Protein AF-A0A2N0QIT8-F1 (afdb_monomer_lite)

pLDDT: mean 92.12, std 13.11, range [33.28, 98.62]

Radius of gyration: 14.79 Å; chains: 1; bounding box: 33×36×39 Å

Structure (mmCIF, N/CA/C/O backbone):
data_AF-A0A2N0QIT8-F1
#
_entry.id   AF-A0A2N0QIT8-F1
#
loop_
_atom_site.group_PDB
_atom_site.id
_atom_site.type_symbol
_atom_site.label_atom_id
_atom_site.label_alt_id
_atom_site.label_comp_id
_atom_site.label_asym_id
_atom_site.label_entity_id
_atom_site.label_seq_id
_atom_site.pdbx_PDB_ins_code
_atom_site.Cartn_x
_atom_site.Cartn_y
_atom_site.Cartn_z
_atom_site.occupancy
_atom_site.B_iso_or_equiv
_atom_site.auth_seq_id
_atom_site.auth_comp_id
_atom_site.auth_asym_id
_atom_site.auth_atom_id
_atom_site.pdbx_PDB_model_num
ATOM 1 N N . MET A 1 1 ? -15.634 -8.622 -15.920 1.00 39.59 1 MET A N 1
ATOM 2 C CA . MET A 1 1 ? -16.348 -8.086 -14.737 1.00 39.59 1 MET A CA 1
ATOM 3 C C . MET A 1 1 ? -17.073 -9.160 -13.914 1.00 39.59 1 MET A C 1
ATOM 5 O O . MET A 1 1 ? -16.840 -9.204 -12.721 1.00 39.59 1 MET A O 1
ATOM 9 N N . ALA A 1 2 ? -17.852 -10.090 -14.490 1.00 33.28 2 ALA A N 1
ATOM 10 C CA . ALA A 1 2 ? -18.602 -11.099 -13.706 1.00 33.28 2 ALA A CA 1
ATOM 11 C C . ALA A 1 2 ? -17.757 -12.120 -12.899 1.00 33.28 2 ALA A C 1
ATOM 13 O O . ALA A 1 2 ? -18.268 -12.736 -11.969 1.00 33.28 2 ALA A O 1
ATOM 14 N N . LYS A 1 3 ? -16.472 -12.309 -13.239 1.00 34.22 3 LYS A N 1
ATOM 15 C CA . LYS A 1 3 ? -15.579 -13.258 -12.545 1.00 34.22 3 LYS A CA 1
ATOM 16 C C . LYS A 1 3 ? -14.963 -12.686 -11.257 1.00 34.22 3 LYS A C 1
ATOM 18 O O . LYS A 1 3 ? -14.704 -13.454 -10.345 1.00 34.22 3 LYS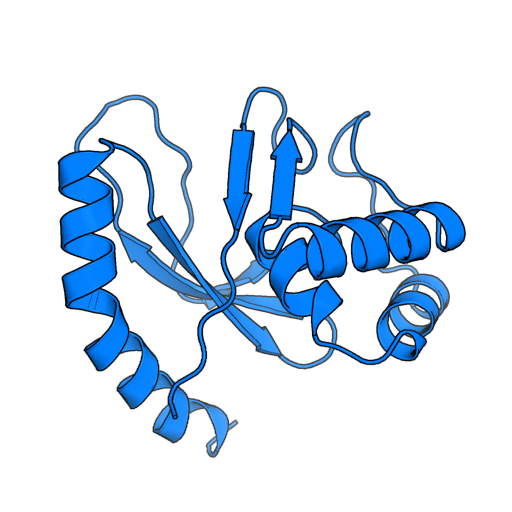 A O 1
ATOM 23 N N . ILE A 1 4 ? -14.802 -11.361 -11.200 1.00 46.97 4 ILE A N 1
ATOM 24 C CA . ILE A 1 4 ? -14.227 -10.601 -10.074 1.00 46.97 4 ILE A CA 1
ATOM 25 C C . ILE A 1 4 ? -15.217 -10.605 -8.893 1.00 46.97 4 ILE A C 1
ATOM 27 O O . ILE A 1 4 ? -14.884 -10.952 -7.771 1.00 46.97 4 ILE A O 1
ATOM 31 N N . VAL A 1 5 ? -16.507 -10.401 -9.172 1.00 50.84 5 VAL A N 1
ATOM 32 C CA . VAL A 1 5 ? -17.543 -10.272 -8.130 1.00 50.84 5 VAL A CA 1
ATOM 33 C C . VAL A 1 5 ? -17.703 -11.527 -7.254 1.00 50.84 5 VAL A C 1
ATOM 35 O O . VAL A 1 5 ? -17.998 -11.411 -6.072 1.00 50.84 5 VAL A O 1
ATOM 38 N N . LYS A 1 6 ? -17.518 -12.742 -7.788 1.00 46.09 6 LYS A N 1
ATOM 39 C CA . LYS A 1 6 ? -17.851 -13.975 -7.046 1.00 46.09 6 LYS A CA 1
ATOM 40 C C . LYS A 1 6 ? -16.745 -14.455 -6.097 1.00 46.09 6 LYS A C 1
ATOM 42 O O . LYS A 1 6 ? -17.067 -15.057 -5.078 1.00 46.09 6 LYS A O 1
ATOM 47 N N . SER A 1 7 ? -15.473 -14.225 -6.429 1.00 57.84 7 SER A N 1
ATOM 48 C CA . SER A 1 7 ? -14.339 -14.545 -5.547 1.00 57.84 7 SER A CA 1
ATOM 49 C C . SER A 1 7 ? -14.193 -13.522 -4.428 1.00 57.84 7 SER A C 1
ATOM 51 O O . SER A 1 7 ? -13.917 -13.890 -3.289 1.00 57.84 7 SER A O 1
ATOM 53 N N . ASP A 1 8 ? -14.445 -12.253 -4.740 1.00 61.09 8 ASP A N 1
ATOM 54 C CA . ASP A 1 8 ? -14.112 -11.148 -3.846 1.00 61.09 8 ASP A CA 1
ATOM 55 C C . ASP A 1 8 ? -15.169 -10.974 -2.745 1.00 61.09 8 ASP A C 1
ATOM 57 O O . ASP A 1 8 ? -14.821 -10.645 -1.614 1.00 61.09 8 ASP A O 1
ATOM 61 N N . ILE A 1 9 ? -16.438 -11.326 -3.018 1.00 61.03 9 ILE A N 1
ATOM 62 C CA . ILE A 1 9 ? -17.495 -11.423 -1.989 1.00 61.03 9 ILE A CA 1
ATOM 63 C C . ILE A 1 9 ? -17.109 -12.426 -0.890 1.00 61.03 9 ILE A C 1
ATOM 65 O O . ILE A 1 9 ? -17.335 -12.161 0.291 1.00 61.03 9 ILE A O 1
ATOM 69 N N . ASN A 1 10 ? -16.493 -13.557 -1.255 1.00 79.62 10 ASN A N 1
ATOM 70 C CA . ASN A 1 10 ? -16.022 -14.521 -0.261 1.00 79.62 10 ASN A CA 1
ATOM 71 C C . ASN A 1 10 ? -14.862 -13.935 0.556 1.00 79.62 10 ASN A C 1
ATOM 73 O O 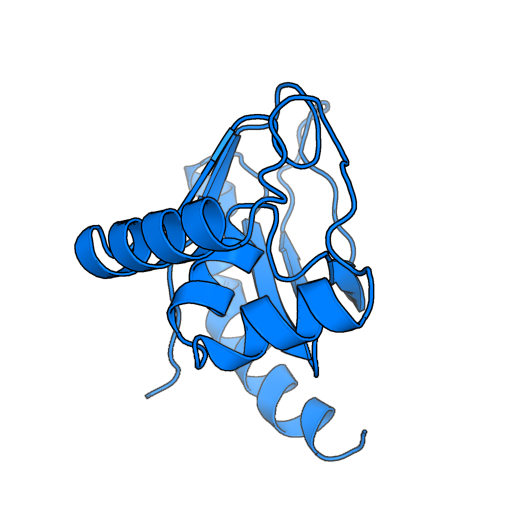. ASN A 1 10 ? -14.850 -14.085 1.776 1.00 79.62 10 ASN A O 1
ATOM 77 N N . LEU A 1 11 ? -13.935 -13.214 -0.083 1.00 86.75 11 LEU A N 1
ATOM 78 C CA . LEU A 1 11 ? -12.792 -12.615 0.604 1.00 86.75 11 LEU A CA 1
ATOM 79 C C . LEU A 1 11 ? -13.220 -11.556 1.626 1.00 86.75 11 LEU A C 1
ATOM 81 O O . LEU A 1 11 ? -12.782 -11.630 2.773 1.00 86.75 11 LEU A O 1
ATOM 85 N N . SER A 1 12 ? -14.110 -10.628 1.253 1.00 88.50 12 SER A N 1
ATOM 86 C CA . SER A 1 12 ? -14.644 -9.633 2.194 1.00 88.50 12 SER A CA 1
ATOM 87 C C . SER A 1 12 ? -15.321 -10.300 3.383 1.00 88.50 12 SER A C 1
ATOM 89 O O . SER A 1 12 ? -15.049 -9.935 4.520 1.00 88.50 12 SER A O 1
ATOM 91 N N . SER A 1 13 ? -16.153 -11.321 3.145 1.00 89.06 13 SER A N 1
ATOM 92 C CA . SER A 1 13 ? -16.876 -11.997 4.230 1.00 89.06 13 SER A CA 1
ATOM 93 C C . SER A 1 13 ? -15.952 -12.689 5.239 1.00 89.06 13 SER A C 1
ATOM 95 O O . SER A 1 13 ? -16.249 -12.703 6.431 1.00 89.06 13 SER A O 1
ATOM 97 N N . VAL A 1 14 ? -14.818 -13.227 4.775 1.00 91.19 14 VAL A N 1
ATOM 98 C CA . VAL A 1 14 ? -13.813 -13.880 5.626 1.00 91.19 14 VAL A CA 1
ATOM 99 C C . VAL A 1 14 ? -12.943 -12.848 6.343 1.00 91.19 14 VAL A C 1
ATOM 101 O O . VAL A 1 14 ? -12.604 -13.036 7.509 1.00 91.19 14 VAL A O 1
ATOM 104 N N . ALA A 1 15 ? -12.586 -11.756 5.667 1.00 93.25 15 ALA A N 1
ATOM 105 C CA . ALA A 1 15 ? -11.716 -10.724 6.219 1.00 93.25 15 ALA A CA 1
ATOM 106 C C . ALA A 1 15 ? -12.429 -9.817 7.229 1.00 93.25 15 ALA A C 1
ATOM 108 O O . ALA A 1 15 ? -11.805 -9.367 8.188 1.00 93.25 15 ALA A O 1
ATOM 109 N N . PHE A 1 16 ? -13.725 -9.559 7.034 1.00 94.56 16 PHE A N 1
ATOM 110 C CA . PHE A 1 16 ? -14.477 -8.560 7.794 1.00 94.56 16 PHE A CA 1
ATOM 111 C C . PHE A 1 16 ? -14.381 -8.734 9.321 1.00 94.56 16 PHE A C 1
ATOM 113 O O . PHE A 1 16 ?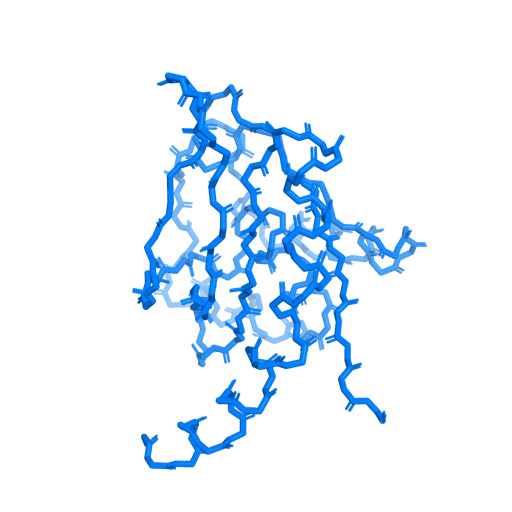 -14.059 -7.748 9.985 1.00 94.56 16 PHE A O 1
ATOM 120 N N . PRO A 1 17 ? -14.561 -9.937 9.913 1.00 95.50 17 PRO A N 1
ATOM 121 C CA . PRO A 1 17 ? -14.438 -10.103 11.364 1.00 95.50 17 PRO A CA 1
ATOM 122 C C . PRO A 1 17 ? -13.044 -9.739 11.893 1.00 95.50 17 PRO A C 1
ATOM 124 O O . PRO A 1 17 ? -12.923 -9.092 12.930 1.00 95.50 17 PRO A O 1
ATOM 127 N N . VAL A 1 18 ? -11.989 -10.098 11.153 1.00 95.50 18 VAL A N 1
ATOM 128 C CA . VAL A 1 18 ? -10.598 -9.782 11.516 1.00 95.50 18 VAL A CA 1
ATOM 129 C C . VAL A 1 18 ? -10.332 -8.285 11.378 1.00 95.50 18 VAL A C 1
ATOM 131 O O . VAL A 1 18 ? -9.702 -7.678 12.241 1.00 95.50 18 VAL A O 1
ATOM 134 N N . MET A 1 19 ? -10.832 -7.663 10.309 1.00 96.75 19 MET A N 1
ATOM 135 C CA . MET A 1 19 ? -10.723 -6.218 10.117 1.00 96.75 19 MET A CA 1
ATOM 136 C C . MET A 1 19 ? -11.428 -5.449 11.236 1.00 96.75 19 MET A C 1
ATOM 138 O O . MET A 1 19 ? -10.907 -4.430 11.687 1.00 96.75 19 MET A O 1
ATOM 142 N N . GLN A 1 20 ? -12.588 -5.933 11.690 1.00 97.69 20 GLN A N 1
ATOM 143 C CA . GLN A 1 20 ? -13.342 -5.311 12.772 1.00 97.69 20 GLN A CA 1
ATOM 144 C C . GLN A 1 20 ? -12.558 -5.380 14.086 1.00 97.69 20 GLN A C 1
ATOM 146 O O . GLN A 1 20 ? -12.359 -4.347 14.722 1.00 97.69 20 GLN A O 1
ATOM 151 N N . GLU A 1 21 ? -12.028 -6.555 14.438 1.00 97.50 21 GLU A N 1
ATOM 152 C CA . GLU A 1 21 ? -11.174 -6.726 15.620 1.00 97.50 21 GLU A CA 1
ATOM 153 C C . GLU A 1 21 ? -9.946 -5.800 15.572 1.00 97.50 21 GLU A C 1
ATOM 155 O O . GLU A 1 21 ? -9.608 -5.151 16.564 1.00 97.50 21 GLU A O 1
ATOM 160 N N . LEU A 1 22 ? -9.289 -5.690 14.412 1.00 96.69 22 LEU A N 1
ATOM 161 C CA . LEU A 1 22 ? -8.145 -4.793 14.229 1.00 96.69 22 LEU A CA 1
ATOM 162 C C . LEU A 1 22 ? -8.534 -3.321 14.387 1.00 96.69 22 LEU A C 1
ATOM 164 O O . LEU A 1 22 ? -7.817 -2.579 15.059 1.00 96.69 22 LEU A O 1
ATOM 168 N N . CYS A 1 23 ? -9.656 -2.899 13.803 1.00 97.44 23 CYS A N 1
ATOM 169 C CA . CYS A 1 23 ? -10.144 -1.528 13.918 1.00 97.44 23 CYS A CA 1
ATOM 170 C C . CYS A 1 23 ? -10.463 -1.177 15.375 1.00 97.44 23 CYS A C 1
ATOM 172 O O . CYS A 1 23 ? -10.069 -0.114 15.851 1.00 97.44 23 CYS A O 1
ATOM 174 N N . GLU A 1 24 ? -11.140 -2.073 16.096 1.00 96.81 24 GLU A N 1
ATOM 175 C CA . GLU A 1 24 ? -11.484 -1.893 17.510 1.00 96.81 24 GLU A CA 1
ATOM 176 C C . GLU A 1 24 ? -10.228 -1.840 18.390 1.00 96.81 24 GLU A C 1
ATOM 178 O O . GLU A 1 24 ? -10.102 -0.974 19.255 1.00 96.81 24 GLU A O 1
ATOM 183 N N . LYS A 1 25 ? -9.258 -2.724 18.141 1.00 97.31 25 LYS A N 1
ATOM 184 C CA . LYS A 1 25 ? -8.025 -2.814 18.930 1.00 97.31 25 LYS A CA 1
ATOM 185 C C . LYS A 1 25 ? -7.065 -1.652 18.695 1.00 97.31 25 LYS A C 1
ATOM 187 O O . LYS A 1 25 ? -6.402 -1.216 19.633 1.00 97.31 25 LYS A O 1
ATOM 192 N N . LEU A 1 26 ? -6.935 -1.202 17.449 1.00 95.62 26 LEU A N 1
ATOM 193 C CA . LEU A 1 26 ? -5.972 -0.168 17.067 1.00 95.62 26 LEU A CA 1
ATOM 194 C C . LEU 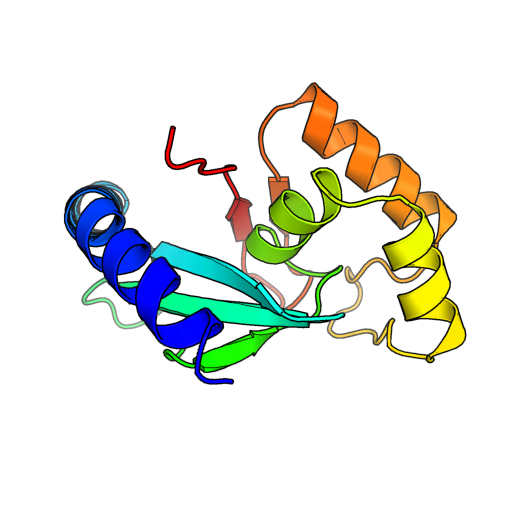A 1 26 ? -6.574 1.233 17.096 1.00 95.62 26 LEU A C 1
ATOM 196 O O . LEU A 1 26 ? -5.820 2.195 17.157 1.00 95.62 26 LEU A O 1
ATOM 200 N N . SER A 1 27 ? -7.906 1.355 17.074 1.00 96.00 27 SER A N 1
ATOM 201 C CA . SER A 1 27 ? -8.595 2.632 16.847 1.00 96.00 27 SER A CA 1
ATOM 202 C C . SER A 1 27 ? -8.145 3.311 15.548 1.00 96.00 27 SER A C 1
ATOM 204 O O . SER A 1 27 ? -8.102 4.533 15.455 1.00 96.00 27 SER A O 1
ATOM 206 N N . GLU A 1 28 ? -7.825 2.509 14.530 1.00 96.25 28 GLU A N 1
ATOM 207 C CA . GLU A 1 28 ? -7.332 2.965 13.232 1.00 96.25 28 GLU A CA 1
ATOM 208 C C . GLU A 1 28 ? -8.162 2.395 12.086 1.00 96.25 28 GLU A C 1
ATOM 210 O O . GLU A 1 28 ? -8.808 1.356 12.213 1.00 96.25 28 GLU A O 1
ATOM 215 N N . THR A 1 29 ? -8.148 3.088 10.947 1.00 97.25 29 THR A N 1
ATOM 216 C CA . THR A 1 29 ? -8.877 2.636 9.753 1.00 97.25 29 THR A CA 1
ATOM 217 C C . THR A 1 29 ? -8.213 1.402 9.154 1.00 97.25 29 THR A C 1
ATOM 219 O O . THR A 1 29 ? -7.017 1.412 8.869 1.00 97.25 29 THR A O 1
ATOM 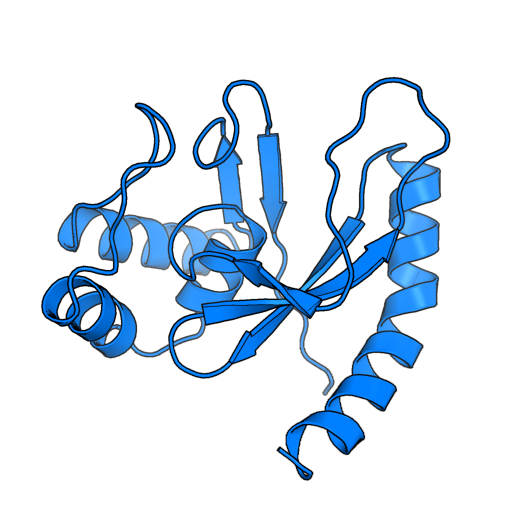222 N N . VAL A 1 30 ? -9.004 0.361 8.903 1.00 97.75 30 VAL A N 1
ATOM 223 C CA . VAL A 1 30 ? -8.553 -0.887 8.282 1.00 97.75 30 VAL A CA 1
ATOM 224 C C . VAL A 1 30 ? -9.128 -0.975 6.875 1.00 97.75 30 VAL A C 1
ATOM 226 O O . VAL A 1 30 ? -10.336 -0.850 6.681 1.00 97.75 30 VAL A O 1
ATOM 229 N N . ILE A 1 31 ? -8.260 -1.184 5.885 1.00 97.06 31 ILE A N 1
ATOM 230 C CA . ILE A 1 31 ? -8.624 -1.220 4.465 1.00 97.06 31 ILE A CA 1
ATOM 231 C C . ILE A 1 31 ? -8.165 -2.550 3.877 1.00 97.06 31 ILE A C 1
ATOM 233 O O . ILE A 1 31 ? -6.993 -2.907 3.989 1.00 97.06 31 ILE A O 1
ATOM 237 N N . LEU A 1 32 ? -9.073 -3.252 3.207 1.00 96.38 32 LEU A N 1
ATOM 238 C CA . LEU A 1 32 ? -8.760 -4.412 2.385 1.00 96.38 32 LEU A CA 1
ATOM 239 C C . LEU A 1 32 ? -8.705 -3.986 0.923 1.00 96.38 32 LEU A C 1
ATOM 241 O O . LEU A 1 32 ? -9.658 -3.405 0.404 1.00 96.38 32 LEU A O 1
ATOM 245 N N . THR A 1 33 ? -7.609 -4.307 0.243 1.00 95.94 33 THR A N 1
ATOM 246 C CA . THR A 1 33 ? -7.431 -3.994 -1.177 1.00 95.94 33 THR A CA 1
ATOM 247 C C . THR A 1 33 ? -7.107 -5.224 -2.003 1.00 95.94 33 THR A C 1
ATOM 249 O O . THR A 1 33 ? -6.413 -6.124 -1.537 1.00 95.94 33 THR A O 1
ATOM 252 N N . ILE A 1 34 ? -7.534 -5.210 -3.261 1.00 95.44 34 ILE A N 1
ATOM 253 C CA . ILE A 1 34 ? -7.200 -6.221 -4.269 1.00 95.44 34 ILE A CA 1
ATOM 254 C C . ILE A 1 34 ? -6.538 -5.572 -5.484 1.00 95.44 34 ILE A C 1
ATOM 256 O O . ILE A 1 34 ? -6.704 -4.377 -5.726 1.00 95.44 34 ILE A O 1
ATOM 260 N N . VAL A 1 35 ? -5.812 -6.365 -6.269 1.00 95.12 35 VAL A N 1
ATOM 261 C CA . VAL A 1 35 ? -5.263 -5.923 -7.558 1.00 95.12 35 VAL A CA 1
ATOM 262 C C . VAL A 1 35 ? -6.335 -6.054 -8.636 1.00 95.12 35 VAL A C 1
ATOM 264 O O . VAL A 1 35 ? -6.942 -7.113 -8.785 1.00 95.12 35 VAL A O 1
ATOM 267 N N . SER A 1 36 ? -6.528 -5.000 -9.426 1.00 93.19 36 SER A N 1
ATOM 268 C CA . SER A 1 36 ? -7.309 -5.030 -10.663 1.00 93.19 36 SER A CA 1
ATOM 269 C C . SER A 1 36 ? -6.523 -4.333 -11.768 1.00 93.19 36 SER A C 1
ATOM 271 O O . SER A 1 36 ? -6.372 -3.110 -11.765 1.00 93.19 36 SER A O 1
ATOM 273 N N . ASP A 1 37 ? -6.038 -5.118 -12.728 1.00 91.94 37 ASP A N 1
ATOM 274 C CA . ASP A 1 37 ? -5.130 -4.673 -13.788 1.00 91.94 37 ASP A CA 1
ATOM 275 C C . ASP A 1 37 ? -3.881 -3.969 -13.220 1.00 91.94 37 ASP A C 1
ATOM 277 O O . ASP A 1 37 ? -3.079 -4.595 -12.532 1.00 91.94 37 ASP A O 1
ATOM 281 N N . LEU A 1 38 ? -3.712 -2.673 -13.502 1.00 96.06 38 LEU A N 1
ATOM 282 C CA . LEU A 1 38 ? -2.598 -1.839 -13.032 1.00 96.06 38 LEU A CA 1
ATOM 283 C C . LEU A 1 38 ? -2.996 -0.926 -11.863 1.00 96.06 38 LEU A C 1
ATOM 285 O O . LEU A 1 38 ? -2.345 0.084 -11.610 1.00 96.06 38 LEU A O 1
ATOM 289 N N . ASN A 1 39 ? -4.076 -1.265 -11.158 1.00 95.38 39 ASN A N 1
ATOM 290 C CA . ASN A 1 39 ? -4.580 -0.508 -10.018 1.00 95.38 39 ASN A CA 1
ATOM 291 C C . ASN A 1 39 ? -4.791 -1.411 -8.803 1.00 95.38 39 ASN A C 1
ATOM 293 O O . ASN A 1 39 ? -4.998 -2.621 -8.928 1.00 95.38 39 ASN A O 1
ATOM 297 N N . ALA A 1 40 ? -4.814 -0.794 -7.626 1.00 96.38 40 ALA A N 1
ATOM 298 C CA . ALA A 1 40 ? -5.403 -1.388 -6.436 1.00 96.38 40 ALA A CA 1
ATOM 299 C C . ALA A 1 40 ? -6.849 -0.892 -6.280 1.00 96.38 40 ALA A C 1
ATOM 301 O O . ALA A 1 40 ? -7.168 0.251 -6.607 1.00 96.38 40 ALA A O 1
ATOM 302 N N . ILE A 1 41 ? -7.735 -1.749 -5.782 1.00 96.00 41 ILE A N 1
ATOM 303 C CA . ILE A 1 41 ? -9.137 -1.424 -5.508 1.00 96.00 41 ILE A CA 1
ATOM 304 C C . ILE A 1 41 ? -9.406 -1.661 -4.031 1.00 96.00 41 ILE A C 1
ATOM 306 O O . ILE A 1 41 ? -9.111 -2.739 -3.520 1.00 96.00 41 ILE A O 1
ATOM 310 N N . CYS A 1 42 ? -9.990 -0.674 -3.358 1.00 96.00 42 CYS A N 1
ATOM 311 C CA . CYS A 1 42 ? -10.529 -0.818 -2.010 1.00 96.00 42 CYS A CA 1
ATOM 312 C C . CYS A 1 42 ? -11.749 -1.745 -2.045 1.00 96.00 42 CYS A C 1
ATOM 314 O O . CYS A 1 42 ? -12.812 -1.368 -2.538 1.00 96.00 42 CYS A O 1
ATOM 316 N N . LEU A 1 43 ? -11.585 -2.971 -1.559 1.00 94.88 43 LEU A N 1
ATOM 317 C CA . LEU A 1 43 ? -12.634 -3.983 -1.535 1.00 94.88 43 LEU A CA 1
ATOM 318 C C . LEU A 1 43 ? -13.527 -3.846 -0.296 1.00 94.88 43 LEU A C 1
ATOM 320 O O . LEU A 1 43 ? -14.734 -4.049 -0.396 1.00 94.88 43 LEU A O 1
ATOM 324 N N . GLU A 1 44 ? -12.942 -3.502 0.849 1.00 95.44 44 GLU A N 1
ATOM 325 C CA . GLU A 1 44 ? -13.657 -3.306 2.111 1.00 95.44 44 GLU A CA 1
ATOM 326 C C . GLU A 1 44 ? -12.928 -2.275 2.979 1.00 95.44 44 GLU A C 1
ATOM 328 O O . GLU A 1 44 ? -11.700 -2.158 2.914 1.00 95.44 44 GLU A O 1
ATOM 333 N N . VAL A 1 45 ? -13.669 -1.530 3.798 1.00 96.44 45 VAL A N 1
ATOM 334 C CA . VAL A 1 45 ? -13.096 -0.556 4.735 1.00 96.44 45 VAL A CA 1
ATOM 335 C C . VAL A 1 45 ? -13.892 -0.504 6.034 1.00 96.44 45 VAL A C 1
ATOM 337 O O . VAL A 1 45 ? -15.114 -0.402 6.026 1.00 96.44 45 VAL A O 1
ATOM 340 N N . ILE A 1 46 ? -13.183 -0.508 7.162 1.00 96.94 46 ILE A N 1
ATOM 341 C CA . ILE A 1 46 ? -13.753 -0.268 8.490 1.00 96.94 46 ILE A CA 1
ATOM 342 C C . ILE A 1 46 ? -13.042 0.937 9.091 1.00 96.94 46 ILE A C 1
ATOM 344 O O . ILE A 1 46 ? -11.813 0.990 9.136 1.00 96.94 46 ILE A O 1
ATOM 348 N N . THR A 1 47 ? -13.822 1.921 9.531 1.00 96.19 47 THR A N 1
ATOM 349 C CA . THR A 1 47 ? -13.300 3.148 10.134 1.00 96.19 47 THR A CA 1
ATOM 350 C C . THR A 1 47 ? -13.686 3.235 11.608 1.00 96.19 47 THR A C 1
ATOM 352 O O . THR A 1 47 ? -14.855 3.003 11.922 1.00 96.19 47 THR A O 1
ATOM 355 N N . PRO A 1 48 ? -12.778 3.679 12.487 1.00 95.19 48 PRO A N 1
ATOM 356 C CA . PRO A 1 48 ? -13.096 3.955 13.882 1.00 95.19 48 PRO A CA 1
ATOM 357 C C . PRO A 1 48 ? -14.041 5.159 14.016 1.00 95.19 48 PRO A C 1
ATOM 359 O O . PRO A 1 48 ? -14.096 6.048 13.149 1.00 95.19 48 PRO A O 1
ATOM 362 N N . ASP A 1 49 ? -14.762 5.222 15.133 1.00 92.62 49 ASP A N 1
ATOM 363 C CA . ASP A 1 49 ? -15.582 6.378 15.504 1.00 92.62 49 ASP A CA 1
ATOM 364 C C . ASP A 1 49 ? -14.728 7.467 16.171 1.00 92.62 49 ASP A C 1
ATOM 366 O O . ASP A 1 49 ? -14.750 7.677 17.381 1.00 92.62 49 ASP A O 1
ATOM 370 N N . GLN A 1 50 ? -13.900 8.125 15.360 1.00 91.69 50 GLN A N 1
ATOM 371 C CA . GLN A 1 50 ? -13.071 9.251 15.782 1.00 91.69 50 GLN A CA 1
ATOM 372 C C . GLN A 1 50 ? -13.158 10.413 14.780 1.00 91.69 50 GLN A C 1
ATOM 374 O O . GLN A 1 50 ? -13.428 10.183 13.593 1.00 91.69 50 GLN A O 1
ATOM 379 N N . PRO A 1 51 ? -12.932 11.664 15.231 1.00 88.56 51 PRO A N 1
ATOM 380 C CA . PRO A 1 51 ? -13.073 12.850 14.387 1.00 88.56 51 PRO A CA 1
ATOM 381 C C . PRO A 1 51 ? -11.982 12.971 13.315 1.00 88.56 51 PRO A C 1
ATOM 383 O O . PRO A 1 51 ? -12.254 13.495 12.239 1.00 88.56 51 PRO A O 1
ATOM 386 N N . ILE A 1 52 ? -10.765 12.485 13.584 1.00 90.00 52 ILE A N 1
ATOM 387 C CA . ILE A 1 52 ? -9.650 12.488 12.629 1.00 90.00 52 ILE A CA 1
ATOM 388 C C . ILE A 1 52 ? -9.292 11.043 12.313 1.00 90.00 52 ILE A C 1
ATOM 390 O O . ILE A 1 52 ? -8.882 10.300 13.196 1.00 90.00 52 ILE A O 1
ATOM 394 N N . LYS A 1 53 ? -9.462 10.646 11.054 1.00 91.25 53 LYS A N 1
ATOM 395 C CA . LYS A 1 53 ? -9.150 9.303 10.565 1.00 91.25 53 LYS A CA 1
ATOM 396 C C . LYS A 1 53 ? -8.827 9.328 9.083 1.00 91.25 53 LYS A C 1
ATOM 398 O O . LYS A 1 53 ? -9.313 10.192 8.350 1.00 91.25 53 LYS A O 1
ATOM 403 N N . VAL A 1 54 ? -8.057 8.341 8.642 1.00 91.12 54 VAL A N 1
ATOM 404 C CA . VAL A 1 54 ? -7.886 8.065 7.215 1.00 91.12 54 VAL A CA 1
ATOM 405 C C . VAL A 1 54 ? -9.244 7.676 6.637 1.00 91.12 54 VAL A C 1
ATOM 407 O O . VAL A 1 54 ? -9.952 6.846 7.197 1.00 91.12 54 VAL A O 1
ATOM 410 N N . SER A 1 55 ? -9.630 8.290 5.520 1.00 85.56 55 SER A N 1
ATOM 411 C CA . SER A 1 55 ? -10.889 7.968 4.851 1.00 85.56 55 SER A CA 1
ATOM 412 C C . SER A 1 55 ? -10.636 7.246 3.531 1.00 85.56 55 SER A C 1
ATOM 414 O O . SER A 1 55 ? -9.780 7.615 2.725 1.00 85.56 55 SER A O 1
ATOM 416 N N . SER A 1 56 ? -11.406 6.189 3.303 1.00 91.81 56 SER A N 1
ATOM 417 C CA . SER A 1 56 ? -11.478 5.467 2.038 1.00 91.81 56 SER A CA 1
ATOM 418 C C . SER A 1 56 ? -12.923 5.035 1.813 1.00 91.81 56 SER A C 1
ATOM 420 O O . SER A 1 56 ? -13.743 5.087 2.729 1.00 91.81 56 SER A O 1
ATOM 422 N N . THR A 1 57 ? -13.246 4.624 0.594 1.00 92.81 57 THR A N 1
ATOM 423 C CA . THR A 1 57 ? -14.573 4.126 0.232 1.00 92.81 57 THR A CA 1
ATOM 424 C C . THR A 1 57 ? -14.440 2.815 -0.519 1.00 92.81 57 THR A C 1
ATOM 426 O O . THR A 1 57 ? -13.464 2.591 -1.238 1.00 92.81 57 THR A O 1
ATOM 429 N N . GLN A 1 58 ? -15.419 1.931 -0.354 1.00 94.25 58 GLN A N 1
ATOM 430 C CA . GLN A 1 58 ? -15.494 0.714 -1.149 1.00 94.25 58 GLN A CA 1
ATOM 431 C C . GLN A 1 58 ? -15.557 1.064 -2.645 1.00 94.25 58 GLN A C 1
ATOM 433 O O . GLN A 1 58 ? -16.253 1.996 -3.051 1.00 94.25 58 GLN A O 1
ATOM 438 N N . GLY A 1 59 ? -14.789 0.348 -3.462 1.00 93.25 59 GLY A N 1
ATOM 439 C CA . GLY A 1 59 ? -14.628 0.607 -4.892 1.00 93.25 59 GLY A CA 1
ATOM 440 C C . GLY A 1 59 ? -13.651 1.735 -5.239 1.00 93.25 59 GLY A C 1
ATOM 441 O O . GLY A 1 59 ? -13.411 1.963 -6.425 1.00 93.25 59 GLY A O 1
ATOM 442 N N . LYS A 1 60 ? -13.059 2.431 -4.255 1.00 95.25 60 LYS A N 1
ATOM 443 C CA . LYS A 1 60 ? -12.028 3.447 -4.516 1.00 95.25 60 LYS A CA 1
ATOM 444 C C . LYS A 1 60 ? -10.844 2.818 -5.253 1.00 95.25 60 LYS A C 1
ATOM 446 O O . LYS A 1 60 ? -10.302 1.805 -4.813 1.00 95.25 60 LYS A O 1
ATOM 451 N N . ILE A 1 61 ? -10.447 3.452 -6.353 1.00 95.44 61 ILE A N 1
ATOM 452 C CA . ILE A 1 61 ? -9.253 3.099 -7.123 1.00 95.44 61 ILE A CA 1
ATOM 453 C C . ILE A 1 61 ? -8.047 3.785 -6.481 1.00 95.44 61 ILE A C 1
ATOM 455 O O . ILE A 1 61 ? -8.109 4.965 -6.133 1.00 95.44 61 ILE A O 1
ATOM 459 N N . LEU A 1 62 ? -6.969 3.031 -6.304 1.00 94.88 62 LEU A N 1
ATOM 460 C CA . LEU A 1 62 ? -5.734 3.447 -5.654 1.00 94.88 62 LEU A CA 1
ATOM 461 C C . LEU A 1 62 ? -4.538 3.154 -6.581 1.00 94.88 62 LEU A C 1
ATOM 463 O O . LEU A 1 62 ? -4.550 2.138 -7.289 1.00 94.88 62 LEU A O 1
ATOM 467 N N . PRO A 1 63 ? -3.491 4.000 -6.566 1.00 95.75 63 PRO A N 1
ATOM 468 C CA . PRO A 1 63 ? -2.266 3.747 -7.321 1.00 95.75 63 PRO A CA 1
ATOM 469 C C . PRO A 1 63 ? -1.606 2.460 -6.832 1.00 95.75 63 PRO A C 1
ATOM 471 O O . PRO A 1 63 ? -1.427 2.282 -5.632 1.00 95.75 63 PRO A O 1
ATOM 474 N N . LEU A 1 64 ? -1.197 1.568 -7.737 1.00 97.00 64 LEU A N 1
ATOM 475 C CA . LEU A 1 64 ? -0.639 0.261 -7.361 1.00 97.00 64 LEU A CA 1
ATOM 476 C C . LEU A 1 64 ? 0.790 0.330 -6.777 1.00 97.00 64 LEU A C 1
ATOM 478 O O . LEU A 1 64 ? 1.273 -0.658 -6.238 1.00 97.00 64 LEU A O 1
ATOM 482 N N . TYR A 1 65 ? 1.458 1.484 -6.834 1.00 97.25 65 TYR A N 1
ATOM 483 C CA . TYR A 1 65 ? 2.843 1.661 -6.369 1.00 97.25 65 TYR A CA 1
ATOM 484 C C . TYR A 1 65 ? 2.990 2.538 -5.116 1.00 97.25 65 TYR A C 1
ATOM 486 O O . TYR A 1 65 ? 4.046 2.505 -4.489 1.00 97.25 65 TYR A O 1
ATOM 494 N N . ALA A 1 66 ? 1.959 3.299 -4.731 1.00 97.06 66 ALA A N 1
ATOM 495 C CA . ALA A 1 66 ? 2.026 4.252 -3.621 1.00 97.06 66 ALA A CA 1
ATOM 496 C C . ALA A 1 66 ? 1.042 3.886 -2.505 1.00 97.06 66 ALA A C 1
ATOM 498 O O . ALA A 1 66 ? -0.109 3.533 -2.767 1.00 97.06 66 ALA A O 1
ATOM 499 N N . GLY A 1 67 ? 1.493 3.996 -1.254 1.00 97.06 67 GLY A N 1
ATOM 500 C CA . GLY A 1 67 ? 0.718 3.582 -0.083 1.00 97.06 67 GLY A CA 1
ATOM 501 C C . GLY A 1 67 ? 0.983 2.134 0.341 1.00 97.06 67 GLY A C 1
ATOM 502 O O . GLY A 1 67 ? 1.370 1.280 -0.455 1.00 97.06 67 GLY A O 1
ATOM 503 N N . ALA A 1 68 ? 0.778 1.840 1.628 1.00 97.62 68 ALA A N 1
ATOM 504 C CA . ALA A 1 68 ? 1.191 0.561 2.212 1.00 97.62 68 ALA A CA 1
ATOM 505 C C . ALA A 1 68 ? 0.420 -0.638 1.636 1.00 97.62 68 ALA A C 1
ATOM 507 O O . ALA A 1 68 ? 1.019 -1.672 1.346 1.00 97.62 68 ALA A O 1
ATOM 508 N N . SER A 1 69 ? -0.892 -0.488 1.433 1.00 96.56 69 SER A N 1
ATOM 509 C CA . SER A 1 69 ? -1.750 -1.519 0.839 1.00 96.56 69 SER A CA 1
ATOM 510 C C . SER A 1 69 ? -1.348 -1.838 -0.605 1.00 96.56 69 SER A C 1
ATOM 512 O O . SER A 1 69 ? -1.268 -2.999 -0.992 1.00 96.56 69 SER A O 1
ATOM 514 N N . SER A 1 70 ? -0.994 -0.825 -1.389 1.00 97.00 70 SER A N 1
ATOM 515 C CA . SER A 1 70 ? -0.522 -1.009 -2.759 1.00 97.00 70 SER A CA 1
ATOM 516 C C . SER A 1 70 ? 0.877 -1.619 -2.821 1.00 97.00 70 SER A C 1
ATOM 518 O O . SER A 1 70 ? 1.103 -2.548 -3.590 1.00 97.00 70 SER A O 1
ATOM 520 N N . ARG A 1 71 ? 1.802 -1.181 -1.958 1.00 96.88 71 ARG A N 1
ATOM 521 C CA . ARG A 1 71 ? 3.166 -1.733 -1.868 1.00 96.88 71 ARG A CA 1
ATOM 522 C C . ARG A 1 71 ? 3.175 -3.228 -1.551 1.00 96.88 71 ARG A C 1
ATOM 524 O O . ARG A 1 71 ? 3.924 -3.972 -2.181 1.00 96.88 71 ARG A O 1
ATOM 531 N N . ILE A 1 72 ? 2.342 -3.679 -0.608 1.00 97.94 72 ILE A N 1
ATOM 532 C CA . ILE A 1 72 ? 2.262 -5.107 -0.262 1.00 97.94 72 ILE A CA 1
ATOM 533 C C . ILE A 1 72 ? 1.618 -5.942 -1.377 1.00 97.94 72 ILE A C 1
ATOM 535 O O . ILE A 1 72 ? 2.007 -7.089 -1.582 1.00 97.94 72 ILE A O 1
ATOM 539 N N . LEU A 1 73 ? 0.683 -5.375 -2.146 1.00 97.50 73 LEU A N 1
ATOM 540 C CA . LEU A 1 73 ? 0.168 -6.028 -3.351 1.00 97.50 73 LEU A CA 1
ATOM 541 C C . LEU A 1 73 ? 1.256 -6.112 -4.428 1.00 97.50 73 LEU A C 1
ATOM 543 O O . LEU A 1 73 ? 1.528 -7.190 -4.951 1.00 97.50 73 LEU A O 1
ATOM 547 N N . LEU A 1 74 ? 1.924 -4.994 -4.722 1.00 96.94 74 LEU A N 1
ATOM 548 C CA . LEU A 1 74 ? 2.978 -4.902 -5.728 1.00 96.94 74 LEU A CA 1
ATOM 549 C C . LEU A 1 74 ? 4.148 -5.841 -5.427 1.00 96.94 74 LEU A C 1
ATOM 551 O O . LEU A 1 74 ? 4.728 -6.398 -6.359 1.00 96.94 74 LEU A O 1
ATOM 555 N N . SER A 1 75 ? 4.476 -6.079 -4.152 1.00 97.06 75 SER A N 1
ATOM 556 C CA . SER A 1 75 ? 5.521 -7.028 -3.746 1.00 97.06 75 SER A CA 1
ATOM 557 C C . SER A 1 75 ? 5.243 -8.470 -4.179 1.00 97.06 75 SER A C 1
ATOM 559 O O . SER A 1 75 ? 6.189 -9.196 -4.482 1.00 97.06 75 SER A O 1
ATOM 561 N N . HIS A 1 76 ? 3.980 -8.838 -4.393 1.00 95.44 76 HIS A N 1
ATOM 562 C CA . HIS A 1 76 ? 3.565 -10.169 -4.848 1.00 95.44 76 HIS A CA 1
ATOM 563 C C . HIS A 1 76 ? 3.341 -10.277 -6.369 1.00 95.44 76 HIS A C 1
ATOM 565 O O . HIS A 1 76 ? 3.006 -11.351 -6.866 1.00 95.44 76 HIS A O 1
ATOM 571 N N . LEU A 1 77 ? 3.536 -9.194 -7.131 1.00 96.50 77 LEU A N 1
ATOM 572 C CA . LEU A 1 77 ? 3.391 -9.181 -8.595 1.00 96.50 77 LEU A CA 1
ATOM 573 C C . LEU A 1 77 ? 4.736 -9.334 -9.330 1.00 96.50 77 LEU A C 1
ATOM 575 O O . LEU A 1 77 ? 5.797 -9.156 -8.743 1.00 96.50 77 LEU A O 1
ATOM 579 N N . ASP A 1 78 ? 4.728 -9.633 -10.630 1.00 97.56 78 ASP A N 1
ATOM 580 C CA . ASP A 1 78 ? 5.955 -9.618 -11.451 1.00 97.56 78 ASP A CA 1
ATOM 581 C C . ASP A 1 78 ? 6.507 -8.178 -11.562 1.00 97.56 78 ASP A C 1
ATOM 583 O O . ASP A 1 78 ? 5.739 -7.224 -11.714 1.00 97.56 78 ASP A O 1
ATOM 587 N N . ASN A 1 79 ? 7.834 -8.011 -11.533 1.00 97.69 79 ASN A N 1
ATOM 588 C CA . ASN A 1 79 ? 8.512 -6.720 -11.727 1.00 97.69 79 ASN A CA 1
ATOM 589 C C . ASN A 1 79 ? 8.086 -6.008 -13.022 1.00 97.69 79 ASN A C 1
ATOM 591 O O . ASN A 1 79 ? 8.082 -4.780 -13.071 1.00 97.69 79 ASN A O 1
ATOM 595 N N . LYS A 1 80 ? 7.654 -6.755 -14.047 1.00 97.94 80 LYS A N 1
ATOM 596 C CA . LYS A 1 80 ? 7.048 -6.220 -15.281 1.00 97.94 80 LYS A CA 1
ATOM 597 C C . LYS A 1 80 ? 5.919 -5.226 -15.023 1.00 97.94 80 LYS A C 1
ATOM 599 O O . LYS A 1 80 ? 5.746 -4.316 -15.823 1.00 97.94 80 LYS A O 1
ATOM 604 N N . ILE A 1 81 ? 5.179 -5.365 -13.923 1.00 98.25 81 ILE A N 1
ATOM 605 C CA . ILE A 1 81 ? 4.109 -4.428 -13.564 1.00 98.25 81 ILE A CA 1
ATOM 606 C C . ILE A 1 81 ? 4.662 -3.024 -13.300 1.00 98.25 81 ILE A C 1
ATOM 608 O O . ILE A 1 81 ? 4.064 -2.059 -13.761 1.00 98.25 81 ILE A O 1
ATOM 612 N N . ILE A 1 82 ? 5.816 -2.893 -12.639 1.00 98.44 82 ILE A N 1
ATOM 613 C CA . ILE A 1 82 ? 6.442 -1.586 -12.368 1.00 98.44 82 ILE A CA 1
ATOM 614 C C . ILE A 1 82 ? 6.850 -0.911 -13.683 1.00 98.44 82 ILE A C 1
ATOM 616 O O . ILE A 1 82 ? 6.522 0.253 -13.907 1.00 98.44 82 ILE A O 1
ATOM 620 N N . TYR A 1 83 ? 7.480 -1.660 -14.589 1.00 98.50 83 TYR A N 1
ATOM 621 C CA . TYR A 1 83 ? 7.850 -1.148 -15.911 1.00 98.50 83 TYR A CA 1
ATOM 622 C C . TYR A 1 83 ? 6.624 -0.774 -16.761 1.00 98.50 83 TYR A C 1
ATOM 624 O O . TYR A 1 83 ? 6.649 0.213 -17.493 1.00 98.50 83 TYR A O 1
ATOM 632 N N . GLU A 1 84 ? 5.526 -1.529 -16.672 1.00 98.44 84 GLU A N 1
ATOM 633 C CA . GLU A 1 84 ? 4.283 -1.192 -17.375 1.00 98.44 84 GLU A CA 1
ATOM 634 C C . GLU A 1 84 ? 3.591 0.048 -16.787 1.00 98.44 84 GLU A C 1
ATOM 636 O O . GLU A 1 84 ? 3.030 0.837 -17.552 1.00 98.44 84 GLU A O 1
ATOM 641 N N . LEU A 1 85 ? 3.663 0.269 -15.468 1.00 98.31 85 LEU A N 1
ATOM 642 C CA . LEU A 1 85 ? 3.197 1.507 -14.831 1.00 98.31 85 LEU A CA 1
ATOM 643 C C . LEU A 1 85 ? 3.990 2.722 -15.333 1.00 98.31 85 LEU A C 1
ATOM 645 O O . LEU A 1 85 ? 3.385 3.722 -15.723 1.00 98.31 85 LEU A O 1
ATOM 649 N N . GLU A 1 86 ? 5.322 2.623 -15.384 1.00 98.38 86 GLU A N 1
ATOM 650 C CA . GLU A 1 86 ? 6.191 3.678 -15.925 1.00 98.38 86 GLU A CA 1
ATOM 651 C C . GLU A 1 86 ? 5.869 3.963 -17.395 1.00 98.38 86 GLU A C 1
ATOM 653 O O . GLU A 1 86 ? 5.568 5.096 -17.767 1.00 98.38 86 GLU A O 1
ATOM 658 N N . LYS A 1 87 ? 5.841 2.921 -18.231 1.00 98.44 87 LYS A N 1
ATOM 659 C CA . LYS A 1 87 ? 5.560 3.023 -19.669 1.00 98.44 87 LYS A CA 1
ATOM 660 C C . LYS A 1 87 ? 4.211 3.677 -19.973 1.00 98.44 87 LYS A C 1
ATOM 662 O O . LYS A 1 87 ? 4.056 4.314 -21.014 1.00 98.44 87 LYS A O 1
ATOM 667 N N . ARG A 1 88 ? 3.222 3.506 -19.092 1.00 98.06 88 ARG A N 1
ATOM 668 C CA . ARG A 1 88 ? 1.890 4.120 -19.210 1.00 98.06 88 ARG A CA 1
ATOM 669 C C . ARG A 1 88 ? 1.782 5.490 -18.538 1.00 98.06 88 ARG A C 1
ATOM 671 O O . ARG A 1 88 ? 0.689 6.046 -18.530 1.00 98.06 88 ARG A O 1
ATOM 678 N N . ASN A 1 89 ? 2.883 6.042 -18.025 1.00 97.38 89 ASN A N 1
ATOM 679 C CA . ASN A 1 89 ? 2.932 7.296 -17.269 1.00 97.38 89 ASN A CA 1
ATOM 680 C C . ASN A 1 89 ? 1.975 7.306 -16.065 1.00 97.38 89 ASN A C 1
ATOM 682 O O . ASN A 1 89 ? 1.345 8.316 -15.778 1.00 97.38 89 ASN A O 1
ATOM 686 N N . MET A 1 90 ? 1.849 6.170 -15.373 1.00 97.44 90 MET A N 1
ATOM 687 C CA . MET A 1 90 ? 0.969 6.018 -14.206 1.00 97.44 90 MET A CA 1
ATOM 688 C C . MET A 1 90 ? 1.680 6.292 -12.872 1.00 97.44 90 MET A C 1
ATOM 690 O O . MET A 1 90 ? 1.053 6.197 -11.823 1.00 97.44 90 MET A O 1
ATOM 694 N N . LEU A 1 91 ? 2.980 6.610 -12.895 1.00 97.94 91 LEU A N 1
ATOM 695 C CA . LEU A 1 91 ? 3.779 6.935 -11.707 1.00 97.94 91 LEU A CA 1
ATOM 696 C C . LEU A 1 91 ? 3.666 8.431 -11.367 1.00 97.94 91 LEU A C 1
ATOM 698 O O . LEU A 1 91 ? 4.614 9.203 -11.505 1.00 97.94 91 LEU A O 1
ATOM 702 N N . GLU A 1 92 ? 2.474 8.844 -10.953 1.00 96.69 92 GLU A N 1
ATOM 703 C CA . GLU A 1 92 ? 2.173 10.200 -10.491 1.00 96.69 92 GLU A CA 1
ATOM 704 C C . GLU A 1 92 ? 2.807 10.516 -9.122 1.00 96.69 92 GLU A C 1
ATOM 706 O O . GLU A 1 92 ? 3.087 9.646 -8.295 1.00 96.69 92 GLU A O 1
ATOM 711 N N . LYS A 1 93 ? 3.039 11.796 -8.844 1.00 97.44 93 LYS A N 1
ATOM 712 C CA . LYS A 1 93 ? 3.552 12.237 -7.545 1.00 97.44 93 LYS A CA 1
ATOM 713 C C . LYS A 1 93 ? 2.401 12.814 -6.719 1.00 97.44 93 LYS A C 1
ATOM 715 O O . LYS A 1 93 ? 1.865 13.854 -7.088 1.00 97.44 93 LYS A O 1
ATOM 720 N N . TYR A 1 94 ? 2.033 12.151 -5.622 1.00 96.06 94 TYR A N 1
ATOM 721 C CA . TYR A 1 94 ? 0.938 12.571 -4.729 1.00 96.06 94 TYR A CA 1
ATOM 722 C C . TYR A 1 94 ? 1.430 13.464 -3.584 1.00 96.06 94 TYR A C 1
ATOM 724 O O . TYR A 1 94 ? 0.731 14.373 -3.144 1.00 96.06 94 TYR A O 1
ATOM 732 N N . SER A 1 95 ? 2.667 13.248 -3.145 1.00 96.69 95 SER A N 1
ATOM 733 C CA . SER A 1 95 ? 3.370 14.036 -2.142 1.00 96.69 95 SER A CA 1
ATOM 734 C C . SER A 1 95 ? 4.859 14.121 -2.475 1.00 96.69 95 SER A C 1
ATOM 736 O O . SER A 1 95 ? 5.357 13.453 -3.383 1.00 96.69 95 SER A O 1
ATOM 738 N N . GLU A 1 96 ? 5.617 14.923 -1.725 1.00 96.94 96 GLU A N 1
ATOM 739 C CA . GLU A 1 96 ? 7.076 14.969 -1.872 1.00 96.94 96 GLU A CA 1
ATOM 740 C C . GLU A 1 96 ? 7.764 13.619 -1.599 1.00 96.94 96 GLU A C 1
ATOM 742 O O . GLU A 1 96 ? 8.829 13.376 -2.171 1.00 96.94 96 GLU A O 1
ATOM 747 N N . PHE A 1 97 ? 7.106 12.745 -0.827 1.00 97.12 97 PHE A N 1
ATOM 748 C CA . PHE A 1 97 ? 7.575 11.425 -0.400 1.00 97.12 97 PHE A CA 1
ATOM 749 C C . PHE A 1 97 ? 7.142 10.283 -1.330 1.00 97.12 97 PHE A C 1
ATOM 751 O O . PHE A 1 97 ? 7.593 9.153 -1.147 1.00 97.12 97 PHE A O 1
ATOM 758 N N . THR A 1 98 ? 6.271 10.534 -2.317 1.00 98.19 98 THR A N 1
ATOM 759 C CA . THR A 1 98 ? 5.882 9.493 -3.279 1.00 98.19 98 THR A CA 1
ATOM 760 C C . THR A 1 98 ? 7.097 9.037 -4.088 1.00 98.19 98 THR A C 1
ATOM 762 O O . THR A 1 98 ? 7.736 9.843 -4.769 1.00 98.19 98 THR A O 1
ATOM 765 N N . ILE A 1 99 ? 7.377 7.733 -4.062 1.00 98.00 99 ILE A N 1
ATOM 766 C CA . ILE A 1 99 ? 8.435 7.115 -4.867 1.00 98.00 99 ILE A CA 1
ATOM 767 C C . ILE A 1 99 ? 7.900 6.850 -6.276 1.00 98.00 99 ILE A C 1
ATOM 769 O O . ILE A 1 99 ? 6.946 6.094 -6.447 1.00 98.00 99 ILE A O 1
ATOM 773 N N . THR A 1 100 ? 8.511 7.470 -7.285 1.00 98.00 100 THR A N 1
ATOM 774 C CA . THR A 1 100 ? 8.127 7.322 -8.703 1.00 98.00 100 THR A CA 1
ATOM 775 C C . THR A 1 100 ? 9.271 6.835 -9.594 1.00 98.00 100 THR A C 1
ATOM 777 O O . THR A 1 100 ? 9.067 6.608 -10.783 1.00 98.00 100 THR A O 1
ATOM 780 N N . ASN A 1 101 ? 10.472 6.650 -9.040 1.00 98.31 101 ASN A N 1
ATOM 781 C CA . ASN A 1 101 ? 11.600 6.061 -9.753 1.00 98.31 101 ASN A CA 1
ATOM 782 C C . ASN A 1 101 ? 11.481 4.528 -9.767 1.00 98.31 101 ASN A C 1
ATOM 784 O O . ASN A 1 101 ? 11.266 3.908 -8.727 1.00 98.31 101 ASN A O 1
ATOM 788 N N . VAL A 1 102 ? 11.650 3.909 -10.936 1.00 98.50 102 VAL A N 1
ATOM 789 C CA . VAL A 1 102 ? 11.486 2.457 -11.108 1.00 98.50 102 VAL A CA 1
ATOM 790 C C . VAL A 1 102 ? 12.483 1.631 -10.297 1.00 98.50 102 VAL A C 1
ATOM 792 O O . VAL A 1 102 ? 12.082 0.652 -9.671 1.00 98.50 102 VAL A O 1
ATOM 795 N N . GLU A 1 103 ? 13.755 2.021 -10.257 1.00 98.56 103 GLU A N 1
ATOM 796 C CA . GLU A 1 103 ? 14.786 1.288 -9.510 1.00 98.56 103 GLU A CA 1
ATOM 797 C C . GLU A 1 103 ? 14.552 1.379 -7.994 1.00 98.56 103 GLU A C 1
ATOM 799 O O . GLU A 1 103 ? 14.713 0.396 -7.263 1.00 98.56 103 GLU A O 1
ATOM 804 N N . GLU A 1 104 ? 14.083 2.533 -7.513 1.00 98.31 104 GLU A N 1
ATOM 805 C CA . GLU A 1 104 ? 13.669 2.702 -6.117 1.00 98.31 104 GLU A CA 1
ATOM 806 C C . GLU A 1 104 ? 12.433 1.853 -5.788 1.00 98.31 104 GLU A C 1
ATOM 808 O O . GLU A 1 104 ? 12.403 1.192 -4.749 1.00 98.31 104 GLU A O 1
ATOM 813 N N . LEU A 1 105 ? 11.441 1.795 -6.685 1.00 98.44 105 LEU A N 1
ATOM 814 C CA . LEU A 1 105 ? 10.264 0.936 -6.518 1.00 98.44 105 LEU A CA 1
ATOM 815 C C . LEU A 1 105 ? 10.636 -0.552 -6.475 1.00 98.44 105 LEU A C 1
ATOM 817 O O . LEU A 1 105 ? 10.074 -1.293 -5.669 1.00 98.44 105 LEU A O 1
ATOM 821 N N . LEU A 1 106 ? 11.587 -0.999 -7.297 1.00 98.62 106 LEU A N 1
ATOM 822 C CA . LEU A 1 106 ? 12.092 -2.377 -7.285 1.00 98.62 106 LEU A CA 1
ATOM 823 C C . LEU A 1 106 ? 12.840 -2.702 -5.988 1.00 98.62 106 LEU A C 1
ATOM 825 O O . LEU A 1 106 ? 12.645 -3.775 -5.415 1.00 98.62 106 LEU A O 1
ATOM 829 N N . THR A 1 107 ? 13.650 -1.765 -5.497 1.00 98.31 107 THR A N 1
ATOM 830 C CA . THR A 1 107 ? 14.364 -1.902 -4.219 1.00 98.31 107 THR A CA 1
ATOM 831 C C . THR A 1 107 ? 13.380 -2.021 -3.060 1.00 98.31 107 THR A C 1
ATOM 833 O O . THR A 1 107 ? 13.445 -2.955 -2.262 1.00 98.31 107 THR A O 1
ATOM 836 N N . LEU A 1 108 ? 12.406 -1.119 -3.011 1.00 97.31 108 LEU A N 1
ATOM 837 C CA . LEU A 1 108 ? 11.357 -1.120 -2.003 1.00 97.31 108 LEU A CA 1
ATOM 838 C C . LEU A 1 108 ? 10.514 -2.400 -2.056 1.00 97.31 108 LEU A C 1
ATOM 840 O O . LEU A 1 108 ? 10.173 -2.973 -1.023 1.00 97.31 108 LEU A O 1
ATOM 844 N N . LYS A 1 109 ? 10.172 -2.869 -3.258 1.00 98.06 109 LYS A N 1
ATOM 845 C CA . LYS A 1 109 ? 9.456 -4.131 -3.456 1.00 98.06 109 LYS A CA 1
ATOM 846 C C . LYS A 1 109 ? 10.203 -5.287 -2.781 1.00 98.06 109 LYS A C 1
ATOM 848 O O . LYS A 1 109 ? 9.577 -6.079 -2.078 1.00 98.06 109 LYS A O 1
ATOM 853 N N . GLN A 1 110 ? 11.519 -5.366 -2.971 1.00 98.19 110 GLN A N 1
ATOM 854 C CA . GLN A 1 110 ? 12.365 -6.386 -2.352 1.00 98.19 110 GLN A CA 1
ATOM 855 C C . GLN A 1 110 ? 12.402 -6.250 -0.822 1.00 98.19 110 GLN A C 1
ATOM 857 O O . GLN A 1 110 ? 12.241 -7.243 -0.116 1.00 98.19 110 GLN A O 1
ATOM 862 N N . GLU A 1 111 ? 12.503 -5.025 -0.303 1.00 97.88 111 GLU A N 1
ATOM 863 C CA . GLU A 1 111 ? 12.441 -4.750 1.138 1.00 97.88 111 GLU A CA 1
ATOM 864 C C . GLU A 1 111 ? 11.129 -5.251 1.767 1.00 97.88 111 GLU A C 1
ATOM 866 O O . GLU A 1 111 ? 11.136 -5.861 2.837 1.00 97.88 111 GLU A O 1
ATOM 871 N N . VAL A 1 112 ? 9.995 -5.035 1.096 1.00 98.25 112 VAL A N 1
ATOM 872 C CA . VAL A 1 112 ? 8.683 -5.515 1.557 1.00 98.25 112 VAL A CA 1
ATOM 873 C C . VAL A 1 112 ? 8.627 -7.044 1.593 1.00 98.25 112 VAL A C 1
ATOM 875 O O . VAL A 1 112 ? 8.069 -7.605 2.537 1.00 98.25 112 VAL A O 1
ATOM 878 N N . ILE A 1 113 ? 9.208 -7.726 0.597 1.00 97.31 113 ILE A N 1
ATOM 879 C CA . ILE A 1 113 ? 9.292 -9.198 0.570 1.00 97.31 113 ILE A CA 1
ATOM 880 C C . ILE A 1 113 ? 10.111 -9.703 1.762 1.00 97.31 113 ILE A C 1
ATOM 882 O O . ILE A 1 113 ? 9.679 -10.620 2.456 1.00 97.31 113 ILE A O 1
ATOM 886 N N . GLU A 1 114 ? 11.264 -9.092 2.026 1.00 97.69 114 GLU A N 1
ATOM 887 C CA . GLU A 1 114 ? 12.164 -9.496 3.112 1.00 97.69 114 GLU A CA 1
ATOM 888 C C . GLU A 1 114 ? 11.567 -9.247 4.500 1.00 97.69 114 GLU A C 1
ATOM 890 O O . GLU A 1 114 ? 11.724 -10.071 5.402 1.00 97.69 114 GLU A O 1
ATOM 895 N N . LYS A 1 115 ? 10.857 -8.128 4.681 1.00 97.31 115 LYS A N 1
ATOM 896 C CA . LYS A 1 115 ? 10.216 -7.774 5.957 1.00 97.31 115 LYS A CA 1
ATOM 897 C C . LYS A 1 115 ? 8.903 -8.513 6.204 1.00 97.31 115 LYS A C 1
ATOM 899 O O . LYS A 1 115 ? 8.502 -8.657 7.357 1.00 97.31 115 LYS A O 1
ATOM 904 N N . GLY A 1 116 ? 8.207 -8.927 5.146 1.00 96.94 116 GLY A N 1
ATOM 905 C CA . GLY A 1 116 ? 6.872 -9.528 5.220 1.00 96.94 116 GLY A CA 1
ATOM 906 C C . GLY A 1 116 ? 5.732 -8.528 5.458 1.00 96.94 116 GLY A C 1
ATOM 907 O O . GLY A 1 116 ? 4.586 -8.936 5.633 1.00 96.94 116 GLY A O 1
ATOM 908 N N . TYR A 1 117 ? 6.018 -7.223 5.460 1.00 97.94 117 TYR A N 1
ATOM 909 C CA . TYR A 1 117 ? 5.023 -6.156 5.556 1.00 97.94 117 TYR A CA 1
ATOM 910 C C . TYR A 1 117 ? 5.506 -4.899 4.830 1.00 97.94 117 TYR A C 1
ATOM 912 O O . TYR A 1 117 ? 6.705 -4.667 4.674 1.00 97.94 117 TYR A O 1
ATOM 920 N N . ALA A 1 118 ? 4.560 -4.071 4.400 1.00 98.19 118 ALA A N 1
ATOM 921 C CA . ALA A 1 118 ? 4.828 -2.775 3.801 1.00 98.19 118 ALA A CA 1
ATOM 922 C C . ALA A 1 118 ? 4.589 -1.643 4.797 1.00 98.19 118 ALA A C 1
ATOM 924 O O . ALA A 1 118 ? 3.692 -1.712 5.638 1.00 98.19 118 ALA A O 1
ATOM 925 N N . VAL A 1 119 ? 5.360 -0.570 4.650 1.00 97.69 119 VAL A N 1
ATOM 926 C CA . VAL A 1 119 ? 5.151 0.696 5.355 1.00 97.69 119 VAL A CA 1
ATOM 927 C C . VAL A 1 119 ? 5.019 1.793 4.316 1.00 97.69 119 VAL A C 1
ATOM 929 O O . VAL A 1 119 ? 5.742 1.797 3.318 1.00 97.69 119 VAL A O 1
ATOM 932 N N . SER A 1 120 ? 4.098 2.712 4.565 1.00 97.06 120 SER A N 1
ATOM 933 C CA . SER A 1 120 ? 3.999 3.975 3.849 1.00 97.06 120 SER A CA 1
ATOM 934 C C . SER A 1 120 ? 3.972 5.106 4.852 1.00 97.06 120 SER A C 1
ATOM 936 O O . SER A 1 120 ? 3.203 5.051 5.810 1.00 97.06 120 SER A O 1
ATOM 938 N N . ASP A 1 121 ? 4.777 6.132 4.616 1.00 97.69 121 ASP A N 1
ATOM 939 C CA . ASP A 1 121 ? 4.839 7.321 5.459 1.00 97.69 121 ASP A CA 1
ATOM 940 C C . ASP A 1 121 ? 4.723 8.558 4.575 1.00 97.69 121 ASP A C 1
ATOM 942 O O . ASP A 1 121 ? 5.610 8.855 3.778 1.00 97.69 121 ASP A O 1
ATOM 946 N N . SER A 1 122 ? 3.585 9.239 4.673 1.00 97.00 122 SER A N 1
ATOM 947 C CA . SER A 1 122 ? 3.291 10.481 3.961 1.00 97.00 122 SER A CA 1
ATOM 948 C C . SER A 1 122 ? 3.301 10.393 2.426 1.00 97.00 122 SER A C 1
ATOM 950 O O . SER A 1 122 ? 3.326 11.421 1.759 1.00 97.00 122 SER A O 1
ATOM 952 N N . GLU A 1 123 ? 3.268 9.196 1.832 1.00 95.81 123 GLU A N 1
ATOM 953 C CA . GLU A 1 123 ? 3.398 9.007 0.374 1.00 95.81 123 GLU A CA 1
ATOM 954 C C . GLU A 1 123 ? 2.184 9.402 -0.450 1.00 95.81 123 GLU A C 1
ATOM 956 O O . GLU A 1 123 ? 2.346 9.819 -1.593 1.00 95.81 123 GLU A O 1
ATOM 961 N N . VAL A 1 124 ? 0.987 9.184 0.091 1.00 95.25 124 VAL A N 1
ATOM 962 C CA . VAL A 1 124 ? -0.277 9.479 -0.597 1.00 95.25 124 VAL A CA 1
ATOM 963 C C . VAL A 1 124 ? -0.869 10.749 -0.006 1.00 95.25 124 VAL A C 1
ATOM 965 O O . VAL A 1 124 ? -1.075 11.721 -0.721 1.00 95.25 124 VAL A O 1
ATOM 968 N N . ASP A 1 125 ? -1.037 10.758 1.315 1.00 94.31 125 ASP A N 1
ATOM 969 C CA . ASP A 1 125 ? -1.492 11.907 2.087 1.00 94.31 125 ASP A CA 1
ATOM 970 C C . ASP A 1 125 ? -0.401 12.285 3.099 1.00 94.31 125 ASP A C 1
ATOM 972 O O . ASP A 1 125 ? 0.039 11.447 3.891 1.00 94.31 125 ASP A O 1
ATOM 976 N N . VAL A 1 126 ? 0.061 13.539 3.081 1.00 96.00 126 VAL A N 1
ATOM 977 C CA . VAL A 1 126 ? 1.115 14.013 3.995 1.00 96.00 126 VAL A CA 1
ATOM 978 C C . VAL A 1 126 ? 0.646 13.909 5.448 1.00 96.00 126 VAL A C 1
ATOM 980 O O . VAL A 1 126 ? -0.447 14.359 5.788 1.00 96.00 126 VAL A O 1
ATOM 983 N N . GLY A 1 127 ? 1.481 13.332 6.315 1.00 95.56 127 GLY A N 1
ATOM 984 C CA . GLY A 1 127 ? 1.162 13.102 7.726 1.00 95.56 127 GLY A CA 1
ATOM 985 C C . GLY A 1 127 ? 0.410 11.797 8.003 1.00 95.56 127 GLY A C 1
ATOM 986 O O . GLY A 1 127 ? 0.138 11.499 9.165 1.00 95.56 127 GLY A O 1
ATOM 987 N N . VAL A 1 128 ? 0.098 10.997 6.976 1.00 95.69 128 VAL A N 1
ATOM 988 C CA . VAL A 1 128 ? -0.519 9.674 7.138 1.00 95.69 128 VAL A CA 1
ATOM 989 C C . VAL A 1 128 ? 0.540 8.581 7.094 1.00 95.69 128 VAL A C 1
ATOM 991 O O . VAL A 1 128 ? 1.292 8.459 6.126 1.00 95.69 128 VAL A O 1
ATOM 994 N N . LYS A 1 129 ? 0.544 7.726 8.118 1.00 97.19 129 LYS A N 1
ATOM 995 C CA . LYS A 1 129 ? 1.369 6.519 8.170 1.00 97.19 129 LYS A CA 1
ATOM 996 C C . LYS A 1 129 ? 0.491 5.277 8.121 1.00 97.19 129 LYS A C 1
ATOM 998 O O . LYS A 1 129 ? -0.496 5.187 8.842 1.00 97.19 129 LYS A O 1
ATOM 1003 N N . ALA A 1 130 ? 0.858 4.320 7.279 1.00 97.50 130 ALA A N 1
ATOM 1004 C CA . ALA A 1 130 ? 0.104 3.093 7.071 1.00 97.50 130 ALA A CA 1
ATOM 1005 C C . ALA A 1 130 ? 1.022 1.869 7.055 1.00 97.50 130 ALA A C 1
ATOM 1007 O O . ALA A 1 130 ? 2.188 1.949 6.658 1.00 97.50 130 ALA A O 1
ATOM 1008 N N . TYR A 1 131 ? 0.457 0.727 7.440 1.00 98.00 131 TYR A N 1
ATOM 1009 C CA . TYR A 1 131 ? 1.109 -0.579 7.422 1.00 98.00 131 TYR A CA 1
ATOM 1010 C C . TYR A 1 131 ? 0.266 -1.550 6.593 1.00 98.00 131 TYR A C 1
ATOM 1012 O O . TYR A 1 131 ? -0.960 -1.533 6.677 1.00 98.00 131 TYR A O 1
ATOM 1020 N N . GLY A 1 132 ? 0.916 -2.371 5.771 1.00 97.31 132 GLY A N 1
ATOM 1021 C CA . GLY A 1 132 ? 0.267 -3.317 4.864 1.00 97.31 132 GLY A CA 1
ATOM 1022 C C . GLY A 1 132 ? 0.772 -4.733 5.098 1.00 97.31 132 GLY A C 1
ATOM 1023 O O . GLY A 1 132 ? 1.979 -4.956 5.150 1.00 97.31 132 GLY A O 1
ATOM 1024 N N . LEU A 1 133 ? -0.147 -5.686 5.214 1.00 96.38 133 LEU A N 1
ATOM 1025 C CA . LEU A 1 133 ? 0.145 -7.108 5.385 1.00 96.38 133 LEU A CA 1
ATOM 1026 C C . LEU A 1 133 ? -0.487 -7.892 4.239 1.00 96.38 133 LEU A C 1
ATOM 1028 O O . LEU A 1 133 ? -1.586 -7.565 3.789 1.00 96.38 133 LEU A O 1
ATOM 1032 N N . TRP A 1 134 ? 0.223 -8.908 3.752 1.00 94.19 134 TRP A N 1
ATOM 1033 C CA . TRP A 1 134 ? -0.305 -9.777 2.710 1.00 94.19 134 TRP A CA 1
ATOM 1034 C C . TRP A 1 134 ? -1.331 -10.734 3.304 1.00 94.19 134 TRP A C 1
ATOM 1036 O O . TRP A 1 134 ? -1.106 -11.326 4.360 1.00 94.19 134 TRP A O 1
ATOM 1046 N N . MET A 1 135 ? -2.443 -10.907 2.598 1.00 87.44 135 MET A N 1
ATOM 1047 C CA . MET A 1 135 ? -3.480 -11.861 2.955 1.00 87.44 135 MET A CA 1
ATOM 1048 C C . MET A 1 135 ? -3.711 -12.805 1.781 1.00 87.44 135 MET A C 1
ATOM 1050 O O . MET A 1 135 ? -3.944 -12.371 0.656 1.00 87.44 135 MET A O 1
ATOM 1054 N N . SER A 1 136 ? -3.674 -14.104 2.065 1.00 82.06 136 SER A N 1
ATOM 1055 C CA . SER A 1 136 ? -3.994 -15.167 1.116 1.00 82.06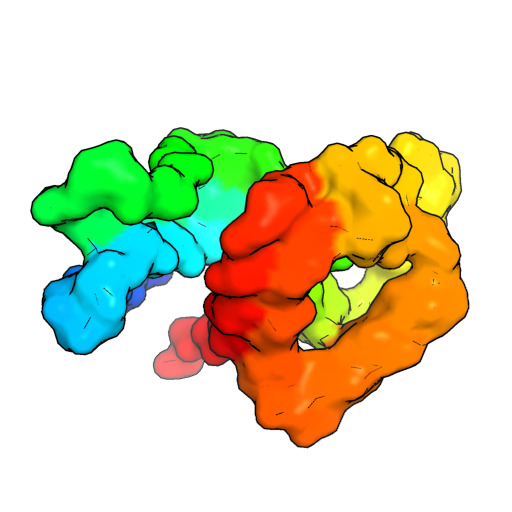 136 SER A CA 1
ATOM 1056 C C . SER A 1 136 ? -5.100 -16.029 1.705 1.00 82.06 136 SER A C 1
ATOM 1058 O O . SER A 1 136 ? -4.992 -16.474 2.846 1.00 82.06 136 SER A O 1
ATOM 1060 N N . ALA A 1 137 ? -6.151 -16.280 0.928 1.00 63.69 137 ALA A N 1
ATOM 1061 C CA . ALA A 1 137 ? -7.119 -17.322 1.239 1.00 63.69 137 ALA A CA 1
ATOM 1062 C C . ALA A 1 137 ? -6.560 -18.645 0.695 1.00 63.69 137 ALA A C 1
ATOM 1064 O O . ALA A 1 137 ? -6.570 -18.867 -0.516 1.00 63.69 137 ALA A O 1
ATOM 1065 N N . THR A 1 138 ? -6.009 -19.472 1.580 1.00 55.38 138 THR A N 1
ATOM 1066 C CA . THR A 1 138 ? -5.566 -20.847 1.284 1.00 55.38 138 THR A CA 1
ATOM 1067 C C . THR A 1 138 ? -6.496 -21.834 1.956 1.00 55.38 138 THR A C 1
ATOM 1069 O O . THR A 1 138 ? -6.926 -21.523 3.090 1.00 55.38 138 THR A O 1
#

InterPro domains:
  IPR014757 Transcription regulator IclR, C-terminal [PF01614] (7-130)
  IPR014757 Transcription regulator IclR, C-terminal [PS51078] (1-138)
  IPR029016 GAF-like domain superfamily [G3DSA:3.30.450.40] (10-134)
  IPR050707 HTH-type Transcriptional Regulators in Metabolic Pathways [PTHR30136] (7-132)

Secondary structure (DSSP, 8-state):
-HHHHHHHHHHHHHHHHHHHHHHHHH-S-EEEEEEETTEEEEEEEE--S-SS-----TT-EEESSSSHHHHHHHHTS-THHHHHHHHTT----SSTT----HHHHHHHHHHHHHHSEEEEESSSSTT-EEEEE-----

Sequence (138 aa):
MAKIVKSDINLSSVAFPVMQELCEKLSETVILTIVSDLNAICLEVITPDQPIKVSSTQGKILPLYAGASSRILLSHLDNKIIYELEKRNMLEKYSEFTITNVEELLTLKQEVIEKGYAVSDSEVDVGVKAYGLWMSAT

Organism: NCBI:txid588596

Foldseek 3Di:
DVVCVPVLVVVCVVCVVVQVVCCVVVVAKDFDWDDDQQWIFGQDIDHHPDPDYDDDDHRDTHGLQADFASLLNVLPDPLVSLVVCVVVVVQDFQDPQADRDSVVSVVQSVVCVVVQKGWHACRNHHRDIDIGHDDDDD